Protein AF-A0A956W1S1-F1 (afdb_monomer_lite)

Secondary structure (DSSP, 8-state):
-----SSPP------------S--B-B-TT-EEE-TTS-EEEEEE--STTB-STTSS---TTHHHHHHHHHHHHHHHHHHHHTT-

Sequence (85 aa):
ALPLSEPPYIAIPVTGGITFTFGGLKCDTSARVIDTRGQVMPGLYAAGEPMGEIFYNNYPGASSVIRGAVYGKIAGAHAAERAKG

Structure (mmCIF, N/CA/C/O backbone):
data_AF-A0A956W1S1-F1
#
_entry.id   AF-A0A956W1S1-F1
#
loop_
_atom_site.group_PDB
_atom_site.id
_atom_site.type_symbol
_atom_site.label_atom_id
_atom_site.label_alt_id
_atom_site.label_comp_id
_atom_site.label_asym_id
_atom_site.label_entity_id
_atom_site.label_seq_id
_atom_site.pdbx_PDB_ins_code
_atom_site.Cartn_x
_atom_site.Cartn_y
_atom_site.Cartn_z
_atom_site.occupancy
_atom_site.B_iso_or_equiv
_atom_site.auth_seq_id
_atom_site.auth_comp_id
_atom_site.auth_asym_id
_atom_site.auth_atom_id
_atom_site.pdbx_PDB_model_num
ATOM 1 N N . ALA A 1 1 ? 11.150 13.297 -26.647 1.00 73.19 1 ALA A N 1
ATOM 2 C CA . ALA A 1 1 ? 12.365 12.738 -26.020 1.00 73.19 1 ALA A CA 1
ATOM 3 C C . ALA A 1 1 ? 13.522 13.692 -26.280 1.00 73.19 1 ALA A C 1
ATOM 5 O O . ALA A 1 1 ? 13.507 14.343 -27.319 1.00 73.19 1 ALA A O 1
ATOM 6 N N . LEU A 1 2 ? 14.469 13.804 -25.349 1.00 90.69 2 LEU A N 1
ATOM 7 C CA . LEU A 1 2 ? 15.706 14.559 -25.572 1.00 90.69 2 LEU A CA 1
ATOM 8 C C . LEU A 1 2 ? 16.738 13.654 -26.276 1.00 90.69 2 LEU A C 1
ATOM 10 O O . LEU A 1 2 ? 16.732 12.449 -26.008 1.00 90.69 2 LEU A O 1
ATOM 14 N N . PRO A 1 3 ? 17.577 14.185 -27.188 1.00 91.69 3 PRO A N 1
ATOM 15 C CA . PRO A 1 3 ? 18.600 13.395 -27.868 1.00 91.69 3 PRO A CA 1
ATOM 16 C C . PRO A 1 3 ? 19.703 12.948 -26.898 1.00 91.69 3 PRO A C 1
ATOM 18 O O . PRO A 1 3 ? 20.113 13.706 -26.022 1.00 91.69 3 PRO A O 1
ATOM 21 N N . LEU A 1 4 ? 20.206 11.726 -27.088 1.00 93.06 4 LEU A N 1
ATOM 22 C CA . LEU A 1 4 ? 21.429 11.235 -26.448 1.00 93.06 4 LEU A CA 1
ATOM 23 C C . LEU A 1 4 ? 22.605 11.594 -27.365 1.00 93.06 4 LEU A C 1
ATOM 25 O O . LEU A 1 4 ? 22.851 10.893 -28.342 1.00 93.06 4 LEU A O 1
ATOM 29 N N . SER A 1 5 ? 23.266 12.722 -27.111 1.00 94.81 5 SER A N 1
ATOM 30 C CA . SER A 1 5 ? 24.285 13.288 -28.011 1.00 94.81 5 SER A CA 1
ATOM 31 C C . SER A 1 5 ? 25.727 12.956 -27.634 1.00 94.81 5 SER A C 1
ATOM 33 O O . SER A 1 5 ? 26.616 13.118 -28.467 1.00 94.81 5 SER A O 1
ATOM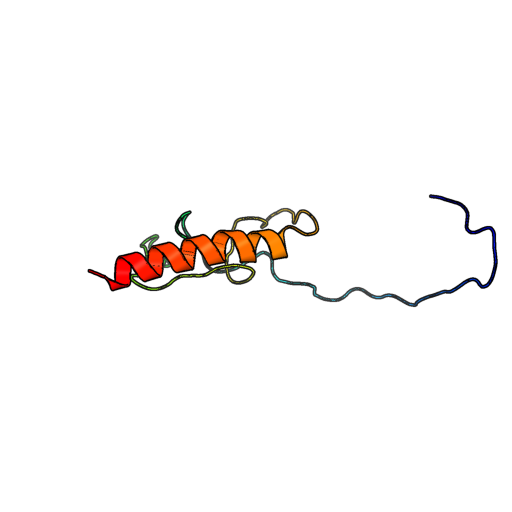 35 N N . GLU A 1 6 ? 25.972 12.515 -26.400 1.00 94.88 6 GLU A N 1
ATOM 36 C CA . GLU A 1 6 ? 27.324 12.338 -25.868 1.00 94.88 6 GLU A CA 1
ATOM 37 C C . GLU A 1 6 ? 27.530 10.920 -25.309 1.00 94.88 6 GLU A C 1
ATOM 39 O O . GLU A 1 6 ? 26.671 10.416 -24.579 1.00 94.88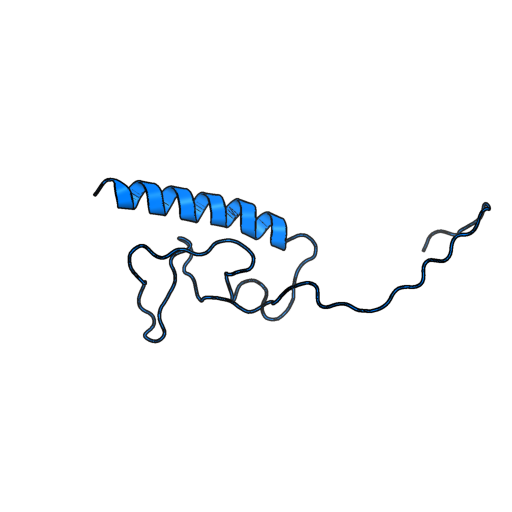 6 GLU A O 1
ATOM 44 N N . PRO A 1 7 ? 28.651 10.255 -25.650 1.00 94.56 7 PRO A N 1
ATOM 45 C CA . PRO A 1 7 ? 29.013 8.956 -25.092 1.00 94.56 7 PRO A CA 1
ATOM 46 C C . PRO A 1 7 ? 29.549 9.077 -23.647 1.00 94.56 7 PRO A C 1
ATOM 48 O O . PRO A 1 7 ? 29.990 10.154 -23.245 1.00 94.56 7 PRO A O 1
ATOM 51 N N . PRO A 1 8 ? 29.605 7.969 -22.878 1.00 94.31 8 PRO A N 1
ATOM 52 C CA . PRO A 1 8 ? 29.276 6.599 -23.274 1.00 94.31 8 PRO A CA 1
ATOM 53 C C . PRO A 1 8 ? 27.771 6.312 -23.252 1.00 94.31 8 PRO A C 1
ATOM 55 O O . PRO A 1 8 ? 27.061 6.650 -22.309 1.00 94.31 8 PRO A O 1
ATOM 58 N N . TYR A 1 9 ? 27.296 5.612 -24.282 1.00 95.62 9 TYR A N 1
ATOM 59 C CA . TYR A 1 9 ? 25.924 5.116 -24.323 1.00 95.62 9 TYR A CA 1
ATOM 60 C C . TYR A 1 9 ? 25.785 3.869 -23.448 1.00 95.62 9 TYR A C 1
ATOM 62 O O . TYR A 1 9 ? 26.616 2.962 -23.512 1.00 95.62 9 TYR A O 1
ATOM 70 N N . ILE A 1 10 ? 24.718 3.815 -22.651 1.00 95.50 10 ILE A N 1
ATOM 71 C CA . ILE A 1 10 ? 24.423 2.702 -21.745 1.00 95.50 10 ILE A CA 1
ATOM 72 C C . ILE A 1 10 ? 23.097 2.073 -22.161 1.00 95.50 10 ILE A C 1
ATOM 74 O O . ILE A 1 10 ? 22.104 2.770 -22.363 1.00 95.50 10 ILE A O 1
ATOM 78 N N . ALA A 1 11 ? 23.080 0.745 -22.247 1.00 95.19 11 ALA A N 1
ATOM 79 C CA . ALA A 1 11 ? 21.866 -0.039 -22.408 1.00 95.19 11 ALA A CA 1
ATOM 80 C C . ALA A 1 11 ? 21.666 -0.911 -21.168 1.00 95.19 11 ALA A C 1
ATOM 82 O O . ALA A 1 11 ? 22.586 -1.603 -20.732 1.00 95.19 11 ALA A O 1
ATOM 83 N N . ILE A 1 12 ? 20.458 -0.878 -20.609 1.00 95.62 12 ILE A N 1
ATOM 84 C CA . ILE A 1 12 ? 20.068 -1.705 -19.467 1.00 95.62 12 ILE A CA 1
ATOM 85 C C . ILE A 1 12 ? 18.925 -2.605 -19.943 1.00 95.62 12 ILE A C 1
ATOM 87 O O . ILE A 1 12 ? 17.876 -2.077 -20.321 1.00 95.62 12 ILE A O 1
ATOM 91 N N . PRO A 1 13 ? 19.095 -3.939 -19.965 1.00 95.19 13 PRO A N 1
ATOM 92 C CA . PRO A 1 13 ? 17.992 -4.834 -20.277 1.00 95.19 13 PRO A CA 1
ATOM 93 C C . PRO A 1 13 ? 16.953 -4.751 -19.157 1.00 95.19 13 PRO A C 1
ATOM 95 O O . PRO A 1 13 ? 17.282 -4.889 -17.979 1.00 95.19 13 PRO A O 1
ATOM 98 N N . VAL A 1 14 ? 15.695 -4.528 -19.526 1.00 96.12 14 VAL A N 1
ATOM 99 C CA . VAL A 1 14 ? 14.576 -4.461 -18.582 1.00 96.12 14 VAL A CA 1
ATOM 100 C C . VAL A 1 14 ? 13.511 -5.477 -18.963 1.00 96.12 14 VAL A C 1
ATOM 102 O O . VAL A 1 14 ? 13.278 -5.747 -20.140 1.00 96.12 14 VAL A O 1
ATOM 105 N N . THR A 1 15 ? 12.861 -6.040 -17.953 1.00 96.81 15 THR A N 1
ATOM 106 C CA . THR A 1 15 ? 11.690 -6.903 -18.109 1.00 96.81 15 THR A CA 1
ATOM 107 C C . THR A 1 15 ? 10.635 -6.513 -17.081 1.00 96.81 15 THR A C 1
ATOM 109 O O . THR A 1 15 ? 10.942 -5.862 -16.080 1.00 96.81 15 THR A O 1
ATOM 112 N N . GLY A 1 16 ? 9.384 -6.886 -17.339 1.00 95.12 16 GLY A N 1
ATOM 113 C CA . GLY A 1 16 ? 8.283 -6.641 -16.416 1.00 95.12 16 GLY A CA 1
ATOM 114 C C . GLY A 1 16 ? 8.404 -7.497 -15.156 1.00 95.12 16 GLY A C 1
ATOM 115 O O . GLY A 1 16 ? 8.715 -8.684 -15.227 1.00 95.12 16 GLY A O 1
ATOM 116 N N . GLY A 1 17 ? 8.113 -6.893 -14.006 1.00 93.31 17 GLY A N 1
ATOM 117 C CA . GLY A 1 17 ? 7.980 -7.576 -12.723 1.00 93.31 17 GLY A CA 1
ATOM 118 C C . GLY A 1 17 ? 6.719 -7.114 -12.000 1.00 93.31 17 GLY A C 1
ATOM 119 O O . GLY A 1 17 ? 6.253 -5.991 -12.201 1.00 93.31 17 GLY A O 1
ATOM 120 N N . ILE A 1 18 ? 6.162 -7.978 -11.151 1.00 91.19 18 ILE A N 1
ATOM 121 C CA . ILE A 1 18 ? 5.043 -7.605 -10.279 1.00 91.19 18 ILE A CA 1
ATOM 122 C C . ILE A 1 18 ? 5.543 -6.535 -9.308 1.00 91.19 18 ILE A C 1
ATOM 124 O O . ILE A 1 18 ? 6.496 -6.770 -8.570 1.00 91.19 18 ILE A O 1
ATOM 128 N N . THR A 1 19 ? 4.913 -5.360 -9.314 1.00 86.88 19 THR A N 1
ATOM 129 C CA . THR A 1 19 ? 5.322 -4.246 -8.446 1.00 86.88 19 THR A CA 1
ATOM 130 C C . THR A 1 19 ? 4.579 -4.273 -7.108 1.00 86.88 19 THR A C 1
ATOM 132 O O . THR A 1 19 ? 5.212 -4.229 -6.061 1.00 86.88 19 THR A O 1
ATOM 135 N N . PHE A 1 20 ? 3.246 -4.355 -7.132 1.00 86.06 20 PHE A N 1
ATOM 136 C CA . PHE A 1 20 ? 2.372 -4.493 -5.958 1.00 86.06 20 PHE A CA 1
ATOM 137 C C . PHE A 1 20 ? 0.940 -4.813 -6.415 1.00 86.06 20 PHE A C 1
ATOM 139 O O . PHE A 1 20 ? 0.639 -4.826 -7.612 1.00 86.06 20 PHE A O 1
ATOM 146 N N . THR A 1 21 ? 0.053 -5.086 -5.460 1.00 87.56 21 THR A N 1
ATOM 147 C CA . THR A 1 21 ? -1.352 -5.427 -5.700 1.00 87.56 21 THR A CA 1
ATOM 148 C C . THR A 1 21 ? -2.255 -4.215 -5.504 1.00 87.56 21 THR A C 1
ATOM 150 O O . THR A 1 21 ? -2.150 -3.521 -4.501 1.00 87.56 21 THR A O 1
ATOM 153 N N . PHE A 1 22 ? -3.193 -3.983 -6.425 1.00 86.81 22 PHE A N 1
ATOM 154 C CA . PHE A 1 22 ? -4.168 -2.888 -6.282 1.00 86.81 22 PHE A CA 1
ATOM 155 C C . PHE A 1 22 ? -5.318 -3.240 -5.326 1.00 86.81 22 PHE A C 1
ATOM 157 O O . PHE A 1 22 ? -5.989 -2.356 -4.796 1.00 86.81 22 PHE A O 1
ATOM 164 N N . GLY A 1 23 ? -5.569 -4.538 -5.138 1.00 88.00 23 GLY A N 1
ATOM 165 C CA . GLY A 1 23 ? -6.523 -5.041 -4.157 1.00 88.00 23 GLY A CA 1
ATOM 166 C C . GLY A 1 23 ? -5.992 -4.947 -2.727 1.00 88.00 23 GLY A C 1
ATOM 167 O O . GLY A 1 23 ? -4.847 -4.576 -2.491 1.00 88.00 23 GLY A O 1
ATOM 168 N N . GLY A 1 24 ? -6.838 -5.318 -1.772 1.00 92.44 24 GLY A N 1
ATOM 169 C CA . GLY A 1 24 ? -6.497 -5.320 -0.356 1.00 92.44 24 GLY A CA 1
ATOM 170 C C . GLY A 1 24 ? -7.744 -5.425 0.511 1.00 92.44 24 GLY A C 1
ATOM 171 O O . GLY A 1 24 ? -8.844 -5.682 0.019 1.00 92.44 24 GLY A O 1
ATOM 172 N N . LEU A 1 25 ? -7.563 -5.205 1.806 1.00 95.12 25 LEU A N 1
ATOM 173 C CA . LEU A 1 25 ? -8.643 -5.123 2.777 1.00 95.12 25 LEU A CA 1
ATOM 174 C C . LEU A 1 25 ? -9.516 -3.905 2.484 1.00 95.12 25 LEU A C 1
ATOM 176 O O . LEU A 1 25 ? -9.013 -2.814 2.205 1.00 95.12 25 LEU A O 1
ATOM 180 N N . LYS A 1 26 ? -10.830 -4.086 2.590 1.00 95.06 26 LYS A N 1
ATOM 181 C CA . LYS A 1 26 ? -11.758 -2.964 2.575 1.00 95.06 26 LYS A CA 1
ATOM 182 C C . LYS A 1 26 ? -11.596 -2.178 3.872 1.00 95.06 26 LYS A C 1
ATOM 184 O O . LYS A 1 26 ? -11.650 -2.764 4.953 1.00 95.06 26 LYS A O 1
ATOM 189 N N . CYS 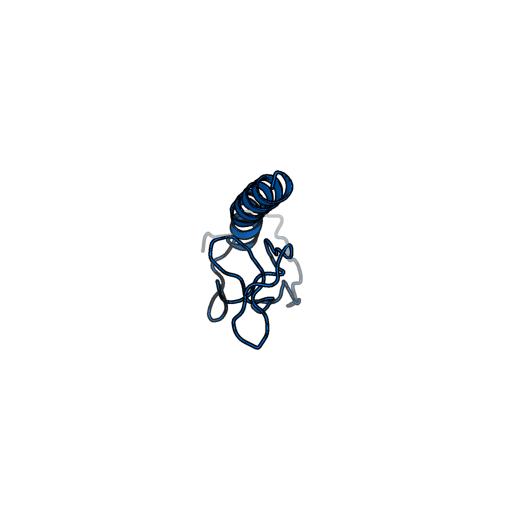A 1 27 ? -11.427 -0.866 3.757 1.00 95.44 27 CYS A N 1
ATOM 190 C CA . CYS A 1 27 ? -11.279 0.024 4.900 1.00 95.44 27 CYS A CA 1
ATOM 191 C C . CYS A 1 27 ? -12.175 1.249 4.757 1.00 95.44 27 CYS A C 1
ATOM 193 O O . CYS A 1 27 ? -12.456 1.691 3.644 1.00 95.44 27 CYS A O 1
ATOM 195 N N . ASP A 1 28 ? -12.584 1.828 5.880 1.00 95.19 28 ASP A N 1
ATOM 196 C CA . ASP A 1 28 ? -13.193 3.157 5.877 1.00 95.19 28 ASP A CA 1
ATOM 197 C C . ASP A 1 28 ? -1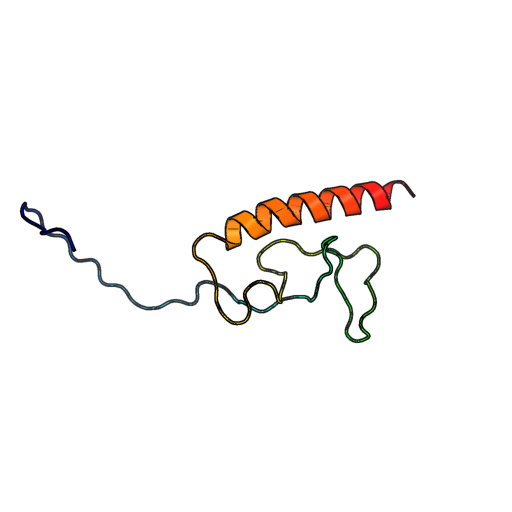2.144 4.284 5.897 1.00 95.19 28 ASP A C 1
ATOM 199 O O . ASP A 1 28 ? -10.931 4.061 5.929 1.00 95.19 28 ASP A O 1
ATOM 203 N N . THR A 1 29 ? -12.617 5.531 5.910 1.00 94.50 29 THR A N 1
ATOM 204 C CA . THR A 1 29 ? -11.770 6.734 5.936 1.00 94.50 29 THR A CA 1
ATOM 205 C C . THR A 1 29 ? -10.978 6.905 7.234 1.00 94.50 29 THR A C 1
ATOM 207 O O . THR A 1 29 ? -10.047 7.705 7.271 1.00 94.50 29 THR A O 1
ATOM 210 N N . SER A 1 30 ? -11.305 6.146 8.285 1.00 96.19 30 SER A N 1
ATOM 211 C CA . SER A 1 30 ? -10.556 6.075 9.547 1.00 96.19 30 SER A CA 1
ATOM 212 C C . SER A 1 30 ? -9.571 4.902 9.583 1.00 96.19 30 SER A C 1
ATOM 214 O O . SER A 1 30 ? -9.044 4.570 10.645 1.00 96.19 30 SER A O 1
ATOM 216 N N . ALA A 1 31 ? -9.301 4.286 8.427 1.00 96.75 31 ALA A N 1
ATOM 217 C CA . ALA A 1 31 ? -8.388 3.159 8.254 1.00 96.75 31 ALA A CA 1
ATOM 218 C C . ALA A 1 31 ? -8.807 1.873 8.994 1.00 96.75 31 ALA A C 1
ATOM 220 O O . ALA A 1 31 ? -7.976 0.983 9.201 1.00 96.75 31 ALA A O 1
ATOM 221 N N . ARG A 1 32 ? -10.079 1.755 9.398 1.00 97.44 32 ARG A N 1
ATOM 222 C CA . ARG A 1 32 ? -10.603 0.564 10.083 1.00 97.44 32 ARG A CA 1
ATOM 223 C C . ARG A 1 32 ? -10.995 -0.490 9.061 1.00 97.44 32 ARG A C 1
ATOM 225 O O . ARG A 1 32 ? -11.632 -0.159 8.063 1.00 97.44 32 ARG A O 1
ATOM 232 N N . VAL A 1 33 ? -10.653 -1.748 9.324 1.00 97.75 33 VAL A N 1
ATOM 233 C CA . VAL A 1 33 ? -10.979 -2.861 8.422 1.00 97.75 33 VAL A CA 1
ATOM 234 C C . VAL A 1 33 ? -12.473 -3.176 8.483 1.00 97.75 33 VAL A C 1
ATOM 236 O O . VAL A 1 33 ? -13.065 -3.221 9.562 1.00 97.75 33 VAL A O 1
ATOM 239 N N . ILE A 1 34 ? -13.074 -3.400 7.316 1.00 97.50 34 ILE A N 1
ATOM 240 C CA . ILE A 1 34 ? -14.484 -3.748 7.138 1.00 97.50 34 ILE A CA 1
ATOM 241 C C . ILE A 1 34 ? -14.593 -5.244 6.818 1.00 97.50 34 ILE A C 1
ATOM 243 O O . ILE A 1 34 ? -13.926 -5.742 5.910 1.00 97.50 34 ILE A O 1
ATOM 247 N N . ASP A 1 35 ? -15.434 -5.959 7.565 1.00 97.00 35 ASP A N 1
ATOM 248 C CA . ASP A 1 35 ? -15.705 -7.382 7.367 1.00 97.00 35 ASP A CA 1
ATOM 249 C C . ASP A 1 35 ? -16.598 -7.646 6.138 1.00 97.00 35 ASP A C 1
ATOM 251 O O . ASP A 1 35 ? -17.120 -6.742 5.480 1.00 97.00 35 ASP A O 1
ATOM 255 N N . THR A 1 36 ? -16.815 -8.923 5.829 1.00 96.81 36 THR A N 1
ATOM 256 C CA . THR A 1 36 ? -17.636 -9.352 4.685 1.00 96.81 36 THR A CA 1
ATOM 257 C C . THR A 1 36 ? -19.130 -9.046 4.835 1.00 96.81 36 THR A C 1
ATOM 259 O O . THR A 1 36 ? -19.872 -9.168 3.862 1.00 96.81 36 THR A O 1
ATOM 262 N N . ARG A 1 37 ? -19.585 -8.618 6.020 1.00 97.56 37 ARG A N 1
ATOM 263 C CA . ARG A 1 37 ? -20.952 -8.142 6.294 1.00 97.56 37 ARG A CA 1
ATOM 264 C C . ARG A 1 37 ? -21.042 -6.612 6.276 1.00 97.56 37 ARG A C 1
ATOM 266 O O . ARG A 1 37 ? -22.076 -6.055 6.648 1.00 97.56 37 ARG A O 1
ATOM 273 N N . GLY A 1 38 ? -19.972 -5.924 5.875 1.00 96.50 38 GLY A N 1
ATOM 274 C CA . GLY A 1 38 ? -19.914 -4.465 5.845 1.00 96.50 38 GLY A CA 1
ATOM 275 C C . GLY A 1 38 ? -19.753 -3.822 7.225 1.00 96.50 38 GLY A C 1
ATOM 276 O O . GLY A 1 38 ? -19.978 -2.621 7.350 1.00 96.50 38 GLY A O 1
ATOM 277 N N . GLN A 1 39 ? -19.390 -4.591 8.255 1.00 98.12 39 GLN A N 1
ATOM 278 C CA . GLN A 1 39 ? -19.215 -4.092 9.618 1.00 98.12 39 GLN A CA 1
ATOM 279 C C . GLN A 1 39 ? -17.750 -3.795 9.911 1.00 98.12 39 GLN A C 1
ATOM 281 O O . GLN A 1 39 ? -16.852 -4.517 9.487 1.00 98.12 39 GLN A O 1
ATOM 286 N N . VAL A 1 40 ? -17.501 -2.743 10.686 1.00 97.94 40 VAL A N 1
ATOM 287 C CA . VAL A 1 40 ? -16.154 -2.442 11.174 1.00 97.94 40 VAL A CA 1
ATOM 288 C C . VAL A 1 40 ? -15.685 -3.561 12.102 1.00 97.94 40 VAL A C 1
ATOM 290 O O . VAL A 1 40 ? -16.382 -3.911 13.053 1.00 97.94 40 VAL A O 1
ATOM 293 N N . MET A 1 41 ? -14.479 -4.074 11.863 1.00 97.56 41 MET A N 1
ATOM 294 C CA . MET A 1 41 ? -13.796 -5.012 12.750 1.00 97.56 41 MET A CA 1
ATOM 295 C C . MET A 1 41 ? -13.137 -4.243 13.906 1.00 97.56 41 MET A C 1
ATOM 297 O O . MET A 1 41 ? -12.161 -3.518 13.683 1.00 97.56 41 MET A O 1
ATOM 301 N N . PRO A 1 42 ? -13.635 -4.357 15.153 1.00 95.38 42 PRO A N 1
ATOM 302 C CA . PRO A 1 42 ? -13.154 -3.521 16.246 1.00 95.38 42 PRO A CA 1
ATOM 303 C C . PRO A 1 42 ? -11.674 -3.765 16.548 1.00 95.38 42 PRO A C 1
ATOM 305 O O . PRO A 1 42 ? -11.259 -4.887 16.817 1.00 95.38 42 PRO A O 1
ATOM 308 N N . GLY A 1 43 ? -10.884 -2.690 16.544 1.00 96.12 43 GLY A N 1
ATOM 309 C CA . GLY A 1 43 ? -9.456 -2.745 16.867 1.00 96.12 43 GLY A CA 1
ATOM 310 C C . GLY A 1 43 ? -8.546 -3.195 15.721 1.00 96.12 43 GLY A C 1
ATOM 311 O O . GLY A 1 43 ? -7.334 -3.207 15.914 1.00 96.12 43 GLY A O 1
ATOM 312 N N . LEU A 1 44 ? -9.091 -3.512 14.541 1.00 97.81 44 LEU A N 1
ATOM 313 C CA . LEU A 1 44 ? -8.300 -3.882 13.371 1.00 97.81 44 LEU A CA 1
ATOM 314 C C . LEU A 1 44 ? -8.216 -2.720 12.374 1.00 97.81 44 LEU A C 1
ATOM 316 O O . LEU A 1 44 ? -9.232 -2.200 11.910 1.00 97.81 44 LEU A O 1
ATOM 320 N N . TYR A 1 45 ? -6.987 -2.350 12.021 1.00 97.56 45 TYR A N 1
ATOM 321 C CA . TYR A 1 45 ? -6.680 -1.266 11.091 1.00 97.56 45 TYR A CA 1
ATOM 322 C C . TYR A 1 45 ? -5.738 -1.759 9.998 1.00 97.56 45 TYR A C 1
ATOM 324 O O . TYR A 1 45 ? -4.949 -2.679 10.218 1.00 97.56 45 TYR A O 1
ATOM 332 N N . ALA A 1 46 ? -5.784 -1.112 8.840 1.00 96.50 46 ALA A N 1
ATOM 333 C CA . ALA A 1 46 ? -4.827 -1.330 7.764 1.00 96.50 46 ALA A CA 1
ATOM 334 C C . ALA A 1 46 ? -4.403 0.011 7.166 1.00 96.50 46 ALA A C 1
ATOM 336 O O . ALA A 1 46 ? -5.210 0.929 7.053 1.00 96.50 46 ALA A O 1
ATOM 337 N N . ALA A 1 47 ? -3.135 0.114 6.774 1.00 95.19 47 ALA A N 1
ATOM 338 C CA . ALA A 1 47 ? -2.553 1.309 6.180 1.00 95.19 47 ALA A CA 1
ATOM 339 C C . ALA A 1 47 ? -1.556 0.924 5.082 1.00 95.19 47 ALA A C 1
ATOM 341 O O . ALA A 1 47 ? -0.773 -0.007 5.261 1.00 95.19 47 ALA A O 1
ATOM 342 N N . GLY A 1 48 ? -1.554 1.654 3.964 1.00 92.31 48 GLY A N 1
ATOM 343 C CA . GLY A 1 48 ? -0.637 1.404 2.846 1.00 92.31 48 GLY A CA 1
ATOM 344 C C . GLY A 1 48 ? -1.117 0.303 1.897 1.00 92.31 48 GLY A C 1
ATOM 345 O O . GLY A 1 48 ? -2.306 0.215 1.605 1.00 92.31 48 GLY A O 1
ATOM 346 N N . GLU A 1 49 ? -0.185 -0.514 1.396 1.00 91.38 49 GLU A N 1
ATOM 347 C CA . GLU A 1 49 ? -0.458 -1.594 0.428 1.00 91.38 49 GLU A CA 1
ATOM 348 C C . GLU A 1 49 ? -1.530 -2.610 0.857 1.00 91.38 49 GLU A C 1
ATOM 350 O O . GLU A 1 49 ? -2.294 -3.034 -0.005 1.00 91.38 49 GLU A O 1
ATOM 355 N N . PRO A 1 50 ? -1.687 -2.964 2.150 1.00 92.19 50 PRO A N 1
ATOM 356 C CA . PRO A 1 50 ? -2.780 -3.835 2.576 1.00 92.19 50 PRO A CA 1
ATOM 357 C C . PRO A 1 50 ? -4.188 -3.249 2.385 1.00 92.19 50 PRO A C 1
ATOM 359 O O . PRO A 1 50 ? -5.152 -4.002 2.492 1.00 92.19 50 PRO A O 1
ATOM 362 N N . MET A 1 51 ? -4.343 -1.939 2.144 1.00 92.19 51 MET A N 1
ATOM 363 C CA . MET A 1 51 ? -5.648 -1.307 1.904 1.00 92.19 51 MET A CA 1
ATOM 364 C C . MET A 1 51 ? -6.056 -1.390 0.429 1.00 92.19 51 MET A C 1
ATOM 366 O O . MET A 1 51 ? -5.309 -0.949 -0.447 1.00 92.19 51 MET A O 1
ATOM 370 N N . GLY A 1 52 ? -7.273 -1.863 0.166 1.00 86.00 52 GLY A N 1
ATOM 371 C CA . GLY A 1 52 ? -7.866 -1.922 -1.172 1.00 86.00 52 GLY A CA 1
ATOM 372 C C . GLY A 1 52 ? -8.626 -0.655 -1.598 1.00 86.00 52 GLY A C 1
ATOM 373 O O . GLY A 1 52 ? -8.577 0.383 -0.943 1.00 86.00 52 GLY A O 1
ATOM 374 N N . GLU A 1 53 ? -9.347 -0.776 -2.719 1.00 72.94 53 GLU A N 1
ATOM 375 C CA . GLU A 1 53 ? -10.328 0.166 -3.307 1.00 72.94 53 GLU A CA 1
ATOM 376 C C . GLU A 1 53 ? -9.811 1.536 -3.807 1.00 72.94 53 GLU A C 1
ATOM 378 O O . GLU A 1 53 ? -10.380 2.068 -4.757 1.00 72.94 53 GLU A O 1
ATOM 383 N N . ILE A 1 54 ? -8.720 2.096 -3.273 1.00 74.94 54 ILE A N 1
ATOM 384 C CA . ILE A 1 54 ? -8.277 3.468 -3.620 1.00 74.94 54 ILE A CA 1
ATOM 385 C C . ILE A 1 54 ? -7.768 3.588 -5.073 1.00 74.94 54 ILE A C 1
ATOM 387 O O . ILE A 1 54 ? -8.022 4.590 -5.737 1.00 74.94 54 ILE A O 1
ATOM 391 N N . PHE A 1 55 ? -7.067 2.570 -5.584 1.00 78.25 55 PHE A N 1
ATOM 392 C CA . PHE A 1 55 ? -6.421 2.588 -6.911 1.00 78.25 55 PHE A CA 1
ATOM 393 C C . PHE A 1 55 ? -6.806 1.392 -7.786 1.00 78.25 55 PHE A C 1
ATOM 395 O O . PHE A 1 55 ? -6.026 0.950 -8.623 1.00 78.25 55 PHE A O 1
ATOM 402 N N . TYR A 1 56 ? -8.011 0.847 -7.593 1.00 74.19 56 TYR A N 1
ATOM 403 C CA . TYR A 1 56 ? -8.406 -0.429 -8.199 1.00 74.19 56 TYR A CA 1
ATOM 404 C C . TYR A 1 56 ? -8.338 -0.439 -9.737 1.00 74.19 56 TYR A C 1
ATOM 406 O O . TYR A 1 56 ? -7.869 -1.408 -10.323 1.00 74.19 56 TYR A O 1
ATOM 414 N N . ASN A 1 57 ? -8.759 0.650 -10.390 1.00 78.31 57 ASN A N 1
ATOM 415 C CA . ASN A 1 57 ? -8.782 0.741 -11.856 1.00 78.31 57 ASN A CA 1
ATOM 416 C C . ASN A 1 57 ? -7.506 1.345 -12.451 1.00 78.31 57 ASN A C 1
ATOM 418 O O . ASN A 1 57 ? -7.164 1.066 -13.597 1.00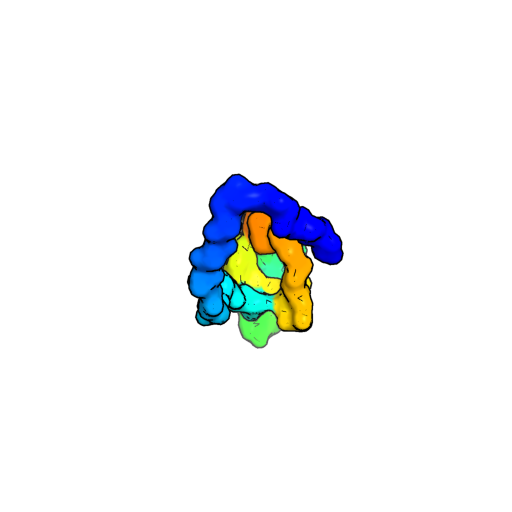 78.31 57 ASN A O 1
ATOM 422 N N . ASN A 1 58 ? -6.837 2.223 -11.706 1.00 77.75 58 ASN A N 1
ATOM 423 C CA . ASN A 1 58 ? -5.630 2.896 -12.156 1.00 77.75 58 ASN A CA 1
ATOM 424 C C . ASN A 1 58 ? -4.824 3.370 -10.949 1.00 77.75 58 ASN A C 1
ATOM 426 O O . ASN A 1 58 ? -5.382 3.940 -10.008 1.00 77.75 58 ASN A O 1
ATOM 430 N N . TYR A 1 59 ? -3.510 3.185 -11.019 1.00 81.19 59 TYR A N 1
ATOM 431 C CA . TYR A 1 59 ? -2.574 3.628 -10.000 1.00 81.19 59 TYR A CA 1
ATOM 432 C C . TYR A 1 59 ? -1.825 4.882 -10.472 1.00 81.19 59 TYR A C 1
ATOM 434 O O . TYR A 1 59 ? -1.016 4.804 -11.401 1.00 81.19 59 TYR A O 1
ATOM 442 N N . PRO A 1 60 ? -2.037 6.042 -9.826 1.00 81.56 60 PRO A N 1
ATOM 443 C CA . PRO A 1 60 ? -1.197 7.210 -10.025 1.00 81.56 60 PRO A CA 1
ATOM 444 C C . PRO A 1 60 ? 0.205 6.923 -9.484 1.00 81.56 60 PRO A C 1
ATOM 446 O O . PRO A 1 60 ? 0.363 6.547 -8.319 1.00 81.56 60 PRO A O 1
ATOM 449 N N . GLY A 1 61 ? 1.228 7.120 -10.317 1.00 80.69 61 GLY A N 1
ATOM 450 C CA . GLY A 1 61 ? 2.624 6.952 -9.914 1.00 80.69 61 GLY A CA 1
ATOM 451 C C . GLY A 1 61 ? 2.945 7.685 -8.604 1.00 80.69 61 GLY A C 1
ATOM 452 O O . GLY A 1 61 ? 2.436 8.773 -8.353 1.00 80.69 61 GLY A O 1
ATOM 453 N N . ALA A 1 62 ? 3.784 7.068 -7.767 1.00 78.81 62 ALA A N 1
ATOM 454 C CA . ALA A 1 62 ? 4.202 7.562 -6.447 1.00 78.81 62 ALA A CA 1
ATOM 455 C C . ALA A 1 62 ? 3.099 7.707 -5.371 1.00 78.81 62 ALA A C 1
ATOM 457 O O . ALA A 1 62 ? 3.391 8.143 -4.255 1.00 78.81 62 ALA A O 1
ATOM 458 N N . SER A 1 63 ? 1.856 7.298 -5.638 1.00 85.75 63 SER A N 1
ATOM 459 C CA . SER A 1 63 ? 0.778 7.401 -4.645 1.00 85.75 63 SER A CA 1
ATOM 460 C C . SER A 1 63 ? 0.832 6.339 -3.533 1.00 85.75 63 SER A C 1
ATOM 462 O O . SER A 1 63 ? 0.262 6.562 -2.465 1.00 85.75 63 SER A O 1
ATOM 464 N N . SER A 1 64 ? 1.559 5.228 -3.710 1.00 85.81 64 SER A N 1
ATOM 465 C CA . SER A 1 64 ? 1.707 4.167 -2.697 1.00 85.81 64 SER A CA 1
ATOM 466 C C . SER A 1 64 ? 2.354 4.672 -1.408 1.00 85.81 64 SER A C 1
ATOM 468 O O . SER A 1 64 ? 1.844 4.431 -0.312 1.00 85.81 64 SER A O 1
ATOM 470 N N . VAL A 1 65 ? 3.441 5.435 -1.541 1.00 89.88 65 VAL A N 1
ATOM 471 C CA . VAL A 1 65 ? 4.180 6.021 -0.415 1.00 89.88 65 VAL A CA 1
ATOM 472 C C . VAL A 1 65 ? 3.304 7.034 0.323 1.00 89.88 65 VAL A C 1
ATOM 474 O O . VAL A 1 65 ? 3.240 7.028 1.552 1.00 89.88 65 VAL A O 1
ATOM 477 N N . ILE A 1 66 ? 2.560 7.854 -0.427 1.00 90.19 66 ILE A N 1
ATOM 478 C CA . ILE A 1 66 ? 1.623 8.838 0.130 1.00 90.19 66 ILE A CA 1
ATOM 479 C C . ILE A 1 66 ? 0.489 8.133 0.885 1.00 90.19 66 ILE A C 1
ATOM 481 O O . ILE A 1 66 ? 0.158 8.532 2.001 1.00 90.19 66 ILE A O 1
ATOM 485 N N . ARG A 1 67 ? -0.067 7.050 0.327 1.00 88.62 67 ARG A N 1
ATOM 486 C CA . ARG A 1 67 ? -1.098 6.231 0.983 1.00 88.62 67 ARG A CA 1
ATOM 487 C C . ARG A 1 67 ? -0.596 5.678 2.315 1.00 88.62 67 ARG A C 1
ATOM 489 O O . ARG A 1 67 ? -1.306 5.785 3.312 1.00 88.62 67 ARG A O 1
ATOM 496 N N . GLY A 1 68 ? 0.621 5.135 2.344 1.00 92.31 68 GLY A N 1
ATOM 497 C CA . GLY A 1 68 ? 1.250 4.655 3.575 1.00 92.31 68 GLY A CA 1
ATOM 498 C C . GLY A 1 68 ? 1.400 5.757 4.627 1.00 92.31 68 GLY A C 1
ATOM 499 O O . GLY A 1 68 ? 0.984 5.572 5.768 1.00 92.31 68 GLY A O 1
ATOM 500 N N . ALA A 1 69 ? 1.919 6.925 4.242 1.00 95.25 69 ALA A N 1
ATOM 501 C CA . ALA A 1 69 ? 2.126 8.042 5.164 1.00 95.25 69 ALA A CA 1
ATOM 502 C C . ALA A 1 69 ? 0.808 8.601 5.736 1.00 95.25 69 ALA A C 1
ATOM 504 O O . ALA A 1 69 ? 0.685 8.803 6.946 1.00 95.25 69 ALA A O 1
ATOM 505 N N . VAL A 1 70 ? -0.192 8.829 4.879 1.00 94.69 70 VAL A N 1
ATOM 506 C CA . VAL A 1 70 ? -1.476 9.426 5.276 1.00 94.69 70 VAL A CA 1
ATOM 507 C 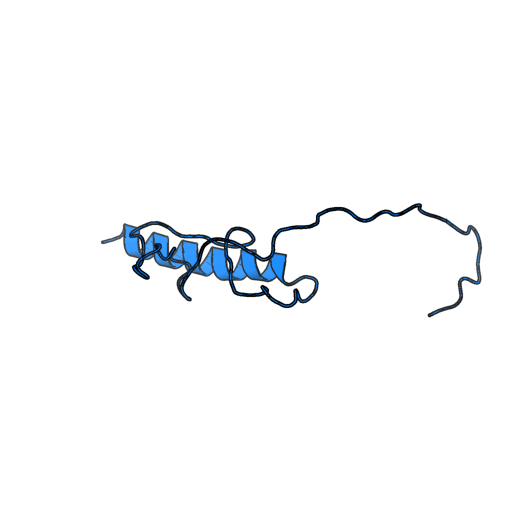C . VAL A 1 70 ? -2.293 8.453 6.121 1.00 94.69 70 VAL A C 1
ATOM 509 O O . VAL A 1 70 ? -2.663 8.783 7.249 1.00 94.69 70 VAL A O 1
ATOM 512 N N . TYR A 1 71 ? -2.541 7.240 5.621 1.00 95.94 71 TYR A N 1
ATOM 513 C CA . TYR A 1 71 ? -3.356 6.272 6.356 1.00 95.94 71 TYR A CA 1
ATOM 514 C C . TYR A 1 71 ? -2.619 5.665 7.544 1.00 95.94 71 TYR A C 1
ATOM 516 O O . TYR A 1 71 ? -3.271 5.311 8.519 1.00 95.94 71 TYR A O 1
ATOM 524 N N . GLY A 1 72 ? -1.284 5.623 7.535 1.00 97.19 72 GLY A N 1
ATOM 525 C CA . GLY A 1 72 ? -0.500 5.258 8.716 1.00 97.19 72 GLY A CA 1
ATOM 526 C C . GLY A 1 72 ? -0.727 6.236 9.869 1.00 97.19 72 GLY A C 1
ATOM 527 O O . GLY A 1 72 ? -0.989 5.816 10.996 1.00 97.19 72 GLY A O 1
ATOM 528 N N . LYS A 1 73 ? -0.725 7.546 9.581 1.00 98.12 73 LYS A N 1
ATOM 529 C CA . LYS A 1 73 ? -1.050 8.580 10.574 1.00 98.12 73 LYS A CA 1
ATOM 530 C C . LYS A 1 73 ? -2.493 8.464 11.074 1.00 98.12 73 LYS A C 1
ATOM 532 O O . LYS A 1 73 ? -2.716 8.540 12.280 1.00 98.12 73 LYS A O 1
ATOM 537 N N . ILE A 1 74 ? -3.457 8.279 10.169 1.00 98.06 74 ILE A N 1
ATOM 538 C CA . ILE A 1 74 ? -4.884 8.152 10.518 1.00 98.06 74 ILE A CA 1
ATOM 539 C C . ILE A 1 74 ? -5.125 6.908 11.382 1.00 98.06 74 ILE A C 1
ATOM 541 O O . ILE A 1 74 ? -5.699 7.024 12.464 1.00 98.06 74 ILE A O 1
ATOM 545 N N . ALA A 1 75 ? -4.636 5.744 10.941 1.00 97.94 75 ALA A N 1
ATOM 546 C CA . ALA A 1 75 ? -4.758 4.483 11.664 1.00 97.94 75 ALA A CA 1
ATOM 547 C C . ALA A 1 75 ? -4.133 4.584 13.057 1.00 97.94 75 ALA A C 1
ATOM 549 O O . ALA A 1 75 ? -4.770 4.218 14.040 1.00 97.94 75 ALA A O 1
ATOM 550 N N . GLY A 1 76 ? -2.917 5.133 13.155 1.00 98.00 76 GLY A N 1
ATOM 551 C CA . GLY A 1 76 ? -2.227 5.313 14.430 1.00 98.00 76 GLY A CA 1
ATOM 552 C C . GLY A 1 76 ? -2.984 6.231 15.391 1.00 98.00 76 GLY A C 1
ATOM 553 O O . GLY A 1 76 ? -3.165 5.876 16.554 1.00 98.00 76 GLY A O 1
ATOM 554 N N . ALA A 1 77 ? -3.478 7.377 14.911 1.00 98.12 77 ALA A N 1
ATOM 555 C CA . ALA A 1 77 ? -4.247 8.312 15.732 1.00 98.12 77 ALA A CA 1
ATOM 556 C C . ALA A 1 77 ? -5.562 7.693 16.232 1.00 98.12 77 ALA A C 1
ATOM 558 O O . ALA A 1 77 ? -5.867 7.772 17.422 1.00 98.12 77 ALA A O 1
ATOM 559 N N . HIS A 1 78 ? -6.313 7.031 15.348 1.00 97.75 78 HIS A N 1
ATOM 560 C CA . HIS A 1 78 ? -7.578 6.398 15.715 1.00 97.75 78 HIS A CA 1
ATOM 561 C C . HIS A 1 78 ? -7.364 5.192 16.648 1.00 97.75 78 HIS A C 1
ATOM 563 O O . HIS A 1 78 ? -8.107 5.010 17.614 1.00 97.75 78 HIS A O 1
ATOM 569 N N . ALA A 1 79 ? -6.336 4.375 16.401 1.00 97.69 79 ALA A N 1
ATOM 570 C CA . ALA A 1 79 ? -5.980 3.256 17.269 1.00 97.69 79 ALA A CA 1
ATOM 571 C C . ALA A 1 79 ? -5.570 3.729 18.670 1.00 97.69 79 ALA A C 1
ATOM 573 O O . ALA A 1 79 ? -6.023 3.151 19.658 1.00 97.69 79 ALA A O 1
ATOM 574 N N . ALA A 1 80 ? -4.767 4.794 18.759 1.00 97.81 80 ALA A N 1
ATOM 575 C CA . ALA A 1 80 ? -4.350 5.377 20.029 1.00 97.81 80 ALA A CA 1
ATOM 576 C C . ALA A 1 80 ? -5.528 5.966 20.812 1.00 97.81 80 ALA A C 1
ATOM 578 O O . ALA A 1 80 ? -5.591 5.784 22.024 1.00 97.81 80 ALA A O 1
ATOM 579 N N . GLU A 1 81 ? -6.470 6.637 20.144 1.00 96.56 81 GLU A N 1
ATOM 580 C CA . GLU A 1 81 ? -7.655 7.174 20.817 1.00 96.56 81 GLU A CA 1
ATOM 581 C C . GLU A 1 81 ? -8.544 6.056 21.364 1.00 96.56 81 GLU A C 1
ATOM 583 O O . GLU A 1 81 ? -8.900 6.071 22.538 1.00 96.56 81 GLU A O 1
ATOM 588 N N . ARG A 1 82 ? -8.791 5.011 20.566 1.00 93.75 82 ARG A N 1
ATOM 589 C CA . ARG A 1 82 ? -9.527 3.822 21.020 1.00 93.75 82 ARG A CA 1
ATOM 590 C C . ARG A 1 82 ? -8.845 3.115 22.195 1.00 93.75 82 ARG A C 1
ATOM 592 O O . ARG A 1 82 ? -9.512 2.498 23.011 1.00 93.75 82 ARG A O 1
ATOM 599 N N . ALA A 1 83 ? -7.517 3.141 22.275 1.00 94.06 83 ALA A N 1
ATOM 600 C CA . ALA A 1 83 ? -6.798 2.498 23.373 1.00 94.06 83 ALA A CA 1
ATOM 601 C C . ALA A 1 83 ? -6.992 3.212 24.726 1.00 94.06 83 ALA A C 1
ATOM 603 O O . ALA A 1 83 ? -6.675 2.626 25.759 1.00 94.06 83 ALA A O 1
ATOM 604 N N . LYS A 1 84 ? -7.503 4.452 24.735 1.00 93.50 84 LYS A N 1
ATOM 605 C CA . LYS A 1 84 ? -7.761 5.222 25.960 1.00 93.50 84 LYS A CA 1
ATOM 606 C C . LYS A 1 84 ? -9.120 4.918 26.608 1.00 93.50 84 LYS A C 1
ATOM 608 O O . LYS A 1 84 ? -9.274 5.250 27.782 1.00 93.50 84 LYS A O 1
ATOM 613 N N . GLY A 1 85 ? -10.070 4.308 25.889 1.00 63.25 85 GLY A N 1
ATOM 614 C CA . GLY A 1 85 ? -11.421 3.997 26.383 1.00 63.25 85 GLY A CA 1
ATOM 615 C C . GLY A 1 85 ? -12.445 3.873 25.268 1.00 63.25 85 GLY A C 1
ATOM 616 O O . GLY A 1 85 ? -13.292 4.784 25.168 1.00 63.25 85 GLY A O 1
#

pLDDT: mean 91.75, std 7.3, range [63.25, 98.12]

Radius of gyration: 19.37 Å; chains: 1; bounding box: 50×24×54 Å

Foldseek 3Di:
DDDPDDDDDDDDDDDDDDDADQAAFEADPLQFGADPVRDGDPLHGDFARNYHDPAHPHDDPPVRVVRRVVNVVSNVVVNVVVVVD